Protein AF-A0A959V050-F1 (afdb_monomer)

Structure (mmCIF, N/CA/C/O backbone):
data_AF-A0A959V050-F1
#
_entry.id   AF-A0A959V050-F1
#
loop_
_atom_site.group_PDB
_atom_site.id
_atom_site.type_symbol
_atom_site.label_atom_id
_atom_site.label_alt_id
_atom_site.label_comp_id
_atom_site.label_asym_id
_atom_site.label_entity_id
_atom_site.label_seq_id
_atom_site.pdbx_PDB_ins_code
_atom_site.Cartn_x
_atom_site.Cartn_y
_atom_site.Cartn_z
_atom_site.occupancy
_atom_site.B_iso_or_equiv
_atom_site.auth_seq_id
_atom_site.auth_comp_id
_atom_site.auth_asym_id
_atom_site.auth_atom_id
_atom_site.pdbx_PDB_model_num
ATOM 1 N N . MET A 1 1 ? 11.089 9.577 3.492 1.00 44.56 1 MET A N 1
ATOM 2 C CA . MET A 1 1 ? 11.532 8.776 4.653 1.00 44.56 1 MET A CA 1
ATOM 3 C C . MET A 1 1 ? 11.276 7.334 4.280 1.00 44.56 1 MET A C 1
ATOM 5 O O . MET A 1 1 ? 10.118 7.001 4.070 1.00 44.56 1 MET A O 1
ATOM 9 N N . GLY A 1 2 ? 12.333 6.552 4.060 1.00 45.8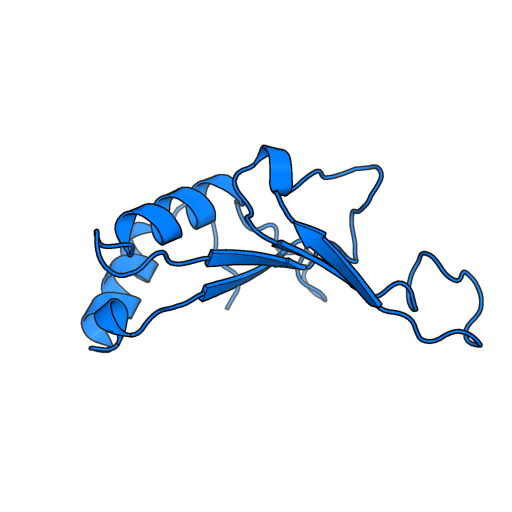4 2 GLY A N 1
ATOM 10 C CA . GLY A 1 2 ? 12.195 5.111 3.848 1.00 45.84 2 GLY A CA 1
ATOM 11 C C . GLY A 1 2 ? 11.665 4.464 5.123 1.00 45.84 2 GLY A C 1
ATOM 12 O O . GLY A 1 2 ? 11.957 4.959 6.206 1.00 45.84 2 GLY A O 1
ATOM 13 N N . PHE A 1 3 ? 10.839 3.438 4.972 1.00 57.06 3 PHE A N 1
ATOM 14 C CA . PHE A 1 3 ? 10.250 2.693 6.077 1.00 57.06 3 PHE A CA 1
ATOM 15 C C . PHE A 1 3 ? 10.970 1.360 6.185 1.00 57.06 3 PHE A C 1
ATOM 17 O O . PHE A 1 3 ? 10.923 0.569 5.238 1.00 57.06 3 PHE A O 1
ATOM 24 N N . TYR A 1 4 ? 11.633 1.118 7.310 1.00 61.72 4 TYR A N 1
ATOM 25 C CA . TYR A 1 4 ? 12.241 -0.176 7.573 1.00 61.72 4 TYR A CA 1
ATOM 26 C C . TYR A 1 4 ? 11.298 -1.092 8.369 1.00 61.72 4 TYR A C 1
ATOM 28 O O . TYR A 1 4 ? 10.493 -0.608 9.167 1.00 61.72 4 TYR A O 1
ATOM 36 N N . PRO A 1 5 ? 11.405 -2.428 8.215 1.00 52.09 5 PRO A N 1
ATOM 37 C CA . PRO A 1 5 ? 10.516 -3.391 8.873 1.00 52.09 5 PRO A CA 1
ATOM 38 C C . PRO A 1 5 ? 10.455 -3.286 10.405 1.00 52.09 5 PRO A C 1
ATOM 40 O O . PRO A 1 5 ? 9.508 -3.791 10.996 1.00 52.09 5 PRO A O 1
ATOM 43 N N . TRP A 1 6 ? 11.446 -2.663 11.047 1.00 59.25 6 TRP A N 1
ATOM 44 C CA . TRP A 1 6 ? 11.530 -2.475 12.501 1.00 59.25 6 TRP A CA 1
ATOM 45 C C . TRP A 1 6 ? 10.953 -1.138 13.000 1.00 59.25 6 TRP A C 1
ATOM 47 O O . TRP A 1 6 ? 10.884 -0.926 14.204 1.00 59.25 6 TRP A O 1
ATOM 57 N N . GLU A 1 7 ? 10.497 -0.249 12.113 1.00 68.31 7 GLU A N 1
ATOM 58 C CA . GLU A 1 7 ? 9.957 1.078 12.470 1.00 68.31 7 GLU A CA 1
ATOM 59 C C . GLU A 1 7 ? 8.413 1.108 12.506 1.00 68.31 7 GLU A C 1
ATOM 61 O O . GLU A 1 7 ? 7.799 2.174 12.562 1.00 68.31 7 GLU A O 1
ATOM 66 N N . GLN A 1 8 ? 7.742 -0.051 12.447 1.00 63.62 8 GLN A N 1
ATOM 67 C CA . GLN A 1 8 ? 6.276 -0.114 12.291 1.00 63.62 8 GLN A CA 1
ATOM 68 C C . GLN A 1 8 ? 5.522 0.468 13.484 1.00 63.62 8 GLN A C 1
ATOM 70 O O . GLN A 1 8 ? 4.553 1.205 13.298 1.00 63.62 8 GLN A O 1
ATOM 75 N N . GLU A 1 9 ? 5.969 0.148 14.699 1.00 68.50 9 GLU A N 1
ATOM 76 C CA . GLU A 1 9 ? 5.376 0.676 15.929 1.00 68.50 9 GLU A CA 1
ATOM 77 C C . GLU A 1 9 ? 5.561 2.194 16.002 1.00 68.50 9 GLU A C 1
ATOM 79 O O . GLU A 1 9 ? 4.609 2.922 16.274 1.00 68.50 9 GLU A O 1
ATOM 84 N N . GLU A 1 10 ? 6.745 2.690 15.636 1.00 78.75 10 GLU A N 1
ATOM 85 C CA . GLU A 1 10 ? 7.019 4.125 15.576 1.00 78.75 10 GLU A CA 1
ATOM 86 C C . GLU A 1 10 ? 6.114 4.829 14.555 1.00 78.75 10 GLU A C 1
ATOM 88 O O . GLU A 1 10 ? 5.564 5.894 14.832 1.00 78.75 10 GLU A O 1
ATOM 93 N N . LEU A 1 11 ? 5.896 4.233 13.379 1.00 76.00 11 LEU A N 1
ATOM 94 C CA . LEU A 1 11 ? 5.008 4.806 12.370 1.00 76.00 11 LEU A CA 1
ATOM 95 C C . LEU A 1 11 ? 3.549 4.833 12.838 1.00 76.00 11 LEU A C 1
ATOM 97 O O . LEU A 1 11 ? 2.873 5.846 12.647 1.00 76.00 11 LEU A O 1
ATOM 101 N N . ALA A 1 12 ? 3.063 3.753 13.452 1.00 78.56 12 ALA A N 1
ATOM 102 C CA . ALA A 1 12 ? 1.714 3.704 14.005 1.00 78.56 12 ALA A CA 1
ATOM 103 C C . ALA A 1 12 ? 1.514 4.806 15.056 1.00 78.56 12 ALA A C 1
ATOM 105 O O . ALA A 1 12 ? 0.525 5.541 15.002 1.00 78.56 12 ALA A O 1
ATOM 106 N N . GLU A 1 13 ? 2.487 4.989 15.950 1.00 84.50 13 GLU A N 1
ATOM 107 C CA . GLU A 1 13 ? 2.468 6.061 16.945 1.00 84.50 13 GLU A CA 1
ATOM 108 C C . GLU A 1 13 ? 2.539 7.449 16.305 1.00 84.50 13 GLU A C 1
ATOM 110 O O . GLU A 1 13 ? 1.775 8.337 16.677 1.00 84.50 13 GLU A O 1
ATOM 115 N N . ARG A 1 14 ? 3.350 7.647 15.260 1.00 84.44 14 ARG A N 1
ATOM 116 C CA . ARG A 1 14 ? 3.387 8.913 14.506 1.00 84.44 14 ARG A CA 1
ATOM 117 C C . ARG A 1 14 ? 2.052 9.229 13.833 1.00 84.44 14 ARG A C 1
ATOM 119 O O . ARG A 1 14 ? 1.617 10.383 13.835 1.00 84.44 14 ARG A O 1
ATOM 126 N N . VAL A 1 15 ? 1.384 8.226 13.264 1.00 84.19 15 VAL A N 1
ATOM 127 C CA . VAL A 1 15 ? 0.061 8.387 12.645 1.00 84.19 15 VAL A CA 1
ATOM 128 C C . VAL A 1 15 ? -0.986 8.739 13.705 1.00 84.19 15 VAL A C 1
ATOM 130 O O . VAL A 1 15 ? -1.773 9.663 13.480 1.00 84.19 15 VAL A O 1
ATOM 133 N N . LYS A 1 16 ? -0.966 8.089 14.874 1.00 84.94 16 LYS A N 1
ATOM 134 C CA . LYS A 1 16 ? -1.837 8.437 16.010 1.00 84.94 16 LYS A CA 1
ATOM 135 C C . LYS A 1 16 ? -1.564 9.848 16.528 1.00 84.94 16 LYS A C 1
ATOM 137 O O . LYS A 1 16 ? -2.489 10.653 16.598 1.00 84.94 16 LYS A O 1
ATOM 142 N N . ALA A 1 17 ? -0.302 10.182 16.792 1.00 87.62 17 ALA A N 1
ATOM 143 C CA . ALA A 1 17 ? 0.125 11.495 17.275 1.00 87.62 17 ALA A CA 1
ATOM 144 C C . ALA A 1 17 ? -0.237 12.630 16.304 1.00 87.62 17 ALA A C 1
ATOM 146 O O . ALA A 1 17 ? -0.474 13.758 16.724 1.00 87.62 17 ALA A O 1
ATOM 147 N N . SER A 1 18 ? -0.341 12.338 15.002 1.00 87.62 18 SER A N 1
ATOM 148 C CA . SER A 1 18 ? -0.795 13.319 14.011 1.00 87.62 18 SER A CA 1
ATOM 149 C C . SER A 1 18 ? -2.279 13.700 14.133 1.00 87.62 18 SER A C 1
ATOM 151 O O . SER A 1 18 ? -2.711 14.644 13.471 1.00 87.62 18 SER A O 1
ATOM 153 N N . GLY A 1 19 ? -3.078 12.947 14.903 1.00 88.69 19 GLY A N 1
ATOM 154 C CA . GLY A 1 19 ? -4.533 13.109 15.007 1.00 88.69 19 GLY A CA 1
ATOM 155 C C . GLY A 1 19 ? -5.298 12.724 13.734 1.00 88.69 19 GLY A C 1
ATOM 156 O O . GLY A 1 19 ? -6.494 12.978 13.624 1.00 88.69 19 GLY A O 1
ATOM 157 N N . LYS A 1 20 ? -4.621 12.136 12.737 1.00 86.00 20 LYS A N 1
ATOM 158 C CA . LYS A 1 20 ? -5.209 11.791 11.430 1.00 86.00 20 LYS A CA 1
ATOM 159 C C . LYS A 1 20 ? -5.520 10.308 11.269 1.00 86.00 20 LYS A C 1
ATOM 161 O O . LYS A 1 20 ? -6.062 9.946 10.228 1.00 86.00 20 LYS A O 1
ATOM 166 N N . ALA A 1 21 ? -5.203 9.470 12.258 1.00 85.25 21 ALA A N 1
ATOM 167 C CA . ALA A 1 21 ? -5.373 8.017 12.187 1.00 85.25 21 ALA A CA 1
ATOM 168 C C . ALA A 1 21 ? -6.778 7.603 11.711 1.00 85.25 21 ALA A C 1
ATOM 170 O O . ALA A 1 21 ? -6.910 6.812 10.781 1.00 85.25 21 ALA A O 1
ATOM 171 N N . GLU A 1 22 ? -7.825 8.233 12.249 1.00 88.62 22 GLU A N 1
ATOM 172 C CA . GLU A 1 22 ? -9.224 7.946 11.893 1.00 88.62 22 GLU A CA 1
ATOM 173 C C . GLU A 1 22 ? -9.607 8.363 10.465 1.00 88.62 22 GLU A C 1
ATOM 175 O O . GLU A 1 22 ? -10.610 7.904 9.917 1.00 88.62 22 GLU A O 1
ATOM 180 N N . ARG A 1 23 ? -8.804 9.226 9.833 1.00 89.69 23 ARG A N 1
ATOM 181 C CA . ARG A 1 23 ? -9.031 9.741 8.476 1.00 89.69 23 ARG A CA 1
ATOM 182 C C . ARG A 1 23 ? -8.210 9.014 7.417 1.00 89.69 23 ARG A C 1
ATOM 184 O O . ARG A 1 23 ? -8.414 9.279 6.233 1.00 89.69 23 ARG A O 1
ATOM 191 N N . VAL A 1 24 ? -7.294 8.125 7.805 1.00 91.81 24 VAL A N 1
ATOM 192 C CA . VAL A 1 24 ? -6.472 7.370 6.852 1.00 91.81 24 VAL A CA 1
ATOM 193 C C . VAL A 1 24 ? -7.384 6.482 6.008 1.00 91.81 24 VAL A C 1
ATOM 195 O O . VAL A 1 24 ? -8.176 5.707 6.529 1.00 91.81 24 VAL A O 1
ATOM 198 N N . LYS A 1 25 ? -7.309 6.596 4.684 1.00 93.19 25 LYS A N 1
ATOM 199 C CA . LYS A 1 25 ? -8.077 5.743 3.756 1.00 93.19 25 LYS A CA 1
ATOM 200 C C . LYS A 1 25 ? -7.180 4.824 2.938 1.00 93.19 25 LYS A C 1
ATOM 202 O O . LYS A 1 25 ? -7.649 3.815 2.425 1.00 93.19 25 LYS A O 1
ATOM 207 N N . MET A 1 26 ? -5.898 5.161 2.836 1.00 93.50 26 MET A N 1
ATOM 208 C CA . MET A 1 26 ? -4.935 4.414 2.048 1.00 93.50 26 MET A CA 1
ATOM 209 C C . MET A 1 26 ? -3.525 4.598 2.610 1.00 93.50 26 MET A C 1
ATOM 211 O O . MET A 1 26 ? -3.158 5.700 3.023 1.00 93.50 26 MET A O 1
ATOM 215 N N . ILE A 1 27 ? -2.752 3.521 2.585 1.00 92.31 27 ILE A N 1
ATOM 216 C CA . ILE A 1 27 ? -1.298 3.506 2.682 1.00 92.31 27 ILE A CA 1
ATOM 217 C C . ILE A 1 27 ? -0.771 3.286 1.265 1.00 92.31 27 ILE A C 1
ATOM 219 O O . ILE A 1 27 ? -1.173 2.343 0.588 1.00 92.31 27 ILE A O 1
ATOM 223 N N . TYR A 1 28 ? 0.112 4.172 0.817 1.00 92.19 28 TYR A N 1
ATOM 224 C CA . TYR A 1 28 ? 0.780 4.075 -0.476 1.00 92.19 28 TYR A CA 1
ATOM 225 C C . TYR A 1 28 ? 2.270 3.864 -0.244 1.00 92.19 28 TYR A C 1
ATOM 227 O O . TYR A 1 28 ? 2.889 4.651 0.477 1.00 92.19 28 TYR A O 1
ATOM 235 N N . ILE A 1 29 ? 2.839 2.827 -0.853 1.00 89.94 29 ILE A N 1
ATOM 236 C CA . ILE A 1 29 ? 4.273 2.537 -0.780 1.00 89.94 29 ILE A CA 1
ATOM 237 C C . ILE A 1 29 ? 4.858 2.330 -2.175 1.00 89.94 29 ILE A C 1
ATOM 239 O O . ILE A 1 29 ? 4.196 1.812 -3.068 1.00 89.94 29 ILE A O 1
ATOM 243 N N . GLU A 1 30 ? 6.120 2.709 -2.341 1.00 85.69 30 GLU A N 1
ATOM 244 C CA . GLU A 1 30 ? 6.932 2.406 -3.520 1.00 85.69 30 GLU A CA 1
ATOM 245 C C . GLU A 1 30 ? 8.053 1.479 -3.065 1.00 85.69 30 GLU A C 1
ATOM 247 O O . GLU A 1 30 ? 8.824 1.831 -2.168 1.00 85.69 30 GLU A O 1
ATOM 252 N N . THR A 1 31 ? 8.125 0.274 -3.626 1.00 82.06 31 THR A N 1
ATOM 253 C CA . THR A 1 31 ? 9.204 -0.648 -3.282 1.00 82.06 31 THR A CA 1
ATOM 254 C C . THR A 1 31 ? 9.627 -1.506 -4.469 1.00 82.06 31 THR A C 1
ATOM 256 O O . THR A 1 31 ? 8.781 -2.165 -5.073 1.00 82.06 31 THR A O 1
ATOM 259 N N . PRO A 1 32 ? 10.933 -1.540 -4.799 1.00 81.56 32 PRO A N 1
ATOM 260 C CA . PRO A 1 32 ? 12.027 -0.702 -4.288 1.00 81.56 32 PRO A CA 1
ATOM 261 C C . PRO A 1 32 ? 11.812 0.796 -4.554 1.00 81.56 32 PRO A C 1
ATOM 263 O O . PRO A 1 32 ? 11.427 1.171 -5.656 1.00 81.56 32 PRO A O 1
ATOM 266 N N . ALA A 1 33 ? 12.081 1.642 -3.554 1.00 72.50 33 ALA A N 1
ATOM 267 C CA . ALA A 1 33 ? 11.953 3.091 -3.692 1.00 72.50 33 ALA A CA 1
ATOM 268 C C . ALA A 1 33 ? 13.160 3.686 -4.430 1.00 72.50 33 ALA A C 1
ATOM 270 O O . ALA A 1 33 ? 14.308 3.509 -4.009 1.00 72.50 33 ALA A O 1
ATOM 271 N N . ASN A 1 34 ? 12.916 4.435 -5.498 1.00 69.19 34 ASN A N 1
ATOM 272 C CA . ASN A 1 34 ? 13.949 5.178 -6.216 1.00 69.19 34 ASN A CA 1
ATOM 273 C C . ASN A 1 34 ? 14.336 6.461 -5.440 1.00 69.19 34 ASN A C 1
ATOM 275 O O . ASN A 1 34 ? 13.451 7.124 -4.895 1.00 69.19 34 ASN A O 1
ATOM 279 N N . PRO A 1 35 ? 15.620 6.886 -5.386 1.00 59.56 35 PRO A N 1
ATOM 280 C CA . PRO A 1 35 ? 16.837 6.307 -5.981 1.00 59.56 35 PRO A CA 1
ATOM 281 C C . PRO A 1 35 ? 17.647 5.382 -5.068 1.00 59.56 35 PRO A C 1
ATOM 283 O O . PRO A 1 35 ? 18.672 4.849 -5.483 1.00 59.56 35 PRO A O 1
ATOM 286 N N . THR A 1 36 ? 17.228 5.193 -3.819 1.00 66.31 36 THR A N 1
ATOM 287 C CA . THR A 1 36 ? 18.011 4.468 -2.807 1.00 66.31 36 THR A CA 1
ATOM 288 C C . THR A 1 36 ? 17.776 2.957 -2.805 1.00 66.31 36 THR A C 1
ATOM 290 O O . THR A 1 36 ? 18.401 2.255 -2.014 1.00 66.31 36 THR A O 1
ATOM 293 N N . ASN A 1 37 ? 16.890 2.448 -3.670 1.00 64.50 37 ASN A N 1
ATOM 294 C CA . ASN A 1 37 ? 16.423 1.057 -3.710 1.00 64.50 37 ASN A CA 1
ATOM 295 C C . ASN A 1 37 ? 15.940 0.550 -2.345 1.00 64.50 37 ASN A C 1
ATOM 297 O O . ASN A 1 37 ? 16.105 -0.622 -2.006 1.00 64.50 37 ASN A O 1
ATOM 301 N N . THR A 1 38 ? 15.353 1.436 -1.538 1.00 73.94 38 THR A N 1
ATOM 302 C CA . THR A 1 38 ? 14.882 1.057 -0.207 1.00 73.94 38 THR A CA 1
ATOM 303 C C . THR A 1 38 ? 13.741 0.054 -0.345 1.00 73.94 38 THR A C 1
ATOM 305 O O . THR A 1 38 ? 12.736 0.314 -1.013 1.00 73.94 38 THR A O 1
ATOM 308 N N . LEU A 1 39 ? 13.915 -1.109 0.279 1.00 80.19 39 LEU A N 1
ATOM 309 C CA . LEU A 1 39 ? 12.892 -2.141 0.345 1.00 80.19 39 LEU A CA 1
ATOM 310 C C . LEU A 1 39 ? 11.950 -1.850 1.509 1.00 80.19 39 LEU A C 1
ATOM 312 O O . LEU A 1 39 ? 12.397 -1.563 2.617 1.00 80.19 39 LEU A O 1
ATOM 316 N N . ILE A 1 40 ? 10.653 -1.943 1.238 1.00 83.50 40 ILE A N 1
ATOM 317 C CA . ILE A 1 40 ? 9.582 -1.764 2.212 1.00 83.50 40 ILE A CA 1
ATOM 318 C C . ILE A 1 40 ? 8.910 -3.123 2.366 1.00 83.50 40 ILE A C 1
ATOM 320 O O . ILE A 1 40 ? 8.569 -3.774 1.377 1.00 83.50 40 ILE A O 1
ATOM 324 N N . ASP A 1 41 ? 8.726 -3.567 3.606 1.00 87.25 4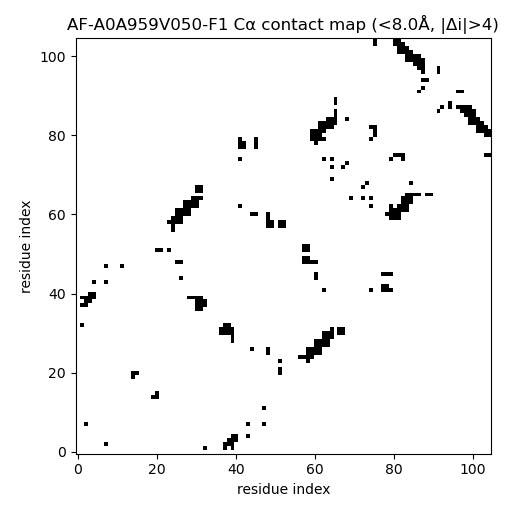1 ASP A N 1
ATOM 325 C CA . ASP A 1 41 ? 8.009 -4.810 3.871 1.00 87.25 41 ASP A CA 1
ATOM 326 C C . ASP A 1 41 ? 6.508 -4.615 3.606 1.00 87.25 41 ASP A C 1
ATOM 328 O O . ASP A 1 41 ? 5.796 -3.927 4.335 1.00 87.25 41 ASP A O 1
ATOM 332 N N . ILE A 1 42 ? 6.019 -5.231 2.532 1.00 89.62 42 ILE A N 1
ATOM 333 C CA . ILE A 1 42 ? 4.617 -5.126 2.116 1.00 89.62 42 ILE A CA 1
ATOM 334 C C . ILE A 1 42 ? 3.686 -5.789 3.143 1.00 89.62 42 ILE A C 1
ATOM 336 O O . ILE A 1 42 ? 2.593 -5.279 3.384 1.00 89.62 42 ILE A O 1
ATOM 340 N N . ARG A 1 43 ? 4.110 -6.885 3.793 1.00 90.94 43 ARG A N 1
ATOM 341 C CA . ARG A 1 43 ? 3.284 -7.591 4.791 1.00 90.94 43 ARG A CA 1
ATOM 342 C C . ARG A 1 43 ? 3.120 -6.754 6.050 1.00 90.94 43 ARG A C 1
ATOM 344 O O . ARG A 1 43 ? 2.024 -6.678 6.598 1.00 90.94 43 ARG A O 1
ATOM 351 N N . ALA A 1 44 ? 4.198 -6.103 6.471 1.00 88.88 44 ALA A N 1
ATOM 352 C CA . ALA A 1 44 ? 4.182 -5.120 7.546 1.00 88.88 44 ALA A CA 1
ATOM 353 C C . ALA A 1 44 ? 3.182 -3.990 7.274 1.00 88.88 44 ALA A C 1
ATOM 355 O O . ALA A 1 44 ? 2.325 -3.679 8.102 1.00 88.88 44 ALA A O 1
ATOM 356 N N . CYS A 1 45 ? 3.242 -3.404 6.076 1.00 90.00 45 CYS A N 1
ATOM 357 C CA . CYS A 1 45 ? 2.308 -2.357 5.675 1.00 90.00 45 CYS A CA 1
ATOM 358 C C . CYS A 1 45 ? 0.861 -2.864 5.598 1.00 90.00 45 CYS A C 1
ATOM 360 O O . CYS A 1 45 ? -0.052 -2.122 5.959 1.00 90.00 45 CYS A O 1
ATOM 362 N N . ALA A 1 46 ? 0.644 -4.114 5.182 1.00 92.00 46 ALA A N 1
ATOM 363 C CA . ALA A 1 46 ? -0.683 -4.725 5.156 1.00 92.00 46 ALA A CA 1
ATOM 364 C C . ALA A 1 46 ? -1.247 -4.897 6.575 1.00 92.00 46 ALA A C 1
ATOM 366 O O . ALA A 1 46 ? -2.398 -4.543 6.829 1.00 92.00 46 ALA A O 1
ATOM 367 N N . ALA A 1 47 ? -0.421 -5.348 7.525 1.00 91.50 47 ALA A N 1
ATOM 368 C CA . ALA A 1 47 ? -0.801 -5.445 8.932 1.00 91.50 47 ALA A CA 1
ATOM 369 C C . ALA A 1 47 ? -1.137 -4.068 9.529 1.00 91.50 47 ALA A C 1
ATOM 371 O O . ALA A 1 47 ? -2.143 -3.925 10.223 1.00 91.50 47 ALA A O 1
ATOM 372 N N . LEU A 1 48 ? -0.353 -3.032 9.206 1.00 89.38 48 LEU A N 1
ATOM 373 C CA . LEU A 1 48 ? -0.640 -1.661 9.630 1.00 89.38 48 LEU A CA 1
ATOM 374 C C . LEU A 1 48 ? -1.950 -1.132 9.025 1.00 89.38 48 LEU A C 1
ATOM 376 O O . LEU A 1 48 ? -2.748 -0.525 9.739 1.00 89.38 48 LEU A O 1
ATOM 380 N N . ALA A 1 49 ? -2.201 -1.370 7.734 1.00 91.75 49 ALA A N 1
ATOM 381 C CA . ALA A 1 49 ? -3.459 -0.997 7.086 1.00 91.75 49 ALA A CA 1
ATOM 382 C C . ALA A 1 49 ? -4.652 -1.666 7.785 1.00 91.75 49 ALA A C 1
ATOM 384 O O . ALA A 1 49 ? -5.647 -1.009 8.098 1.00 91.75 49 ALA A O 1
ATOM 385 N N . GLN A 1 50 ? -4.528 -2.953 8.109 1.00 92.56 50 GLN A N 1
ATOM 386 C CA . GLN A 1 50 ? -5.556 -3.683 8.840 1.00 92.56 50 GLN A CA 1
ATOM 387 C C . GLN A 1 50 ? -5.760 -3.130 10.258 1.00 92.56 50 GLN A C 1
ATOM 389 O O . GLN A 1 50 ? -6.898 -2.904 10.652 1.00 92.56 50 GLN A O 1
ATOM 394 N N . ALA A 1 51 ? -4.688 -2.830 10.996 1.00 90.38 51 ALA A N 1
ATOM 395 C CA . ALA A 1 51 ? -4.768 -2.253 12.340 1.00 90.38 51 ALA A CA 1
ATOM 396 C C . ALA A 1 51 ? -5.372 -0.837 12.361 1.00 90.38 51 ALA A C 1
ATOM 398 O O . ALA A 1 51 ? -6.008 -0.442 13.335 1.00 90.38 51 ALA A O 1
ATOM 399 N N . LEU A 1 52 ? -5.179 -0.062 11.290 1.00 89.94 52 LEU A N 1
ATOM 400 C CA . LEU A 1 52 ? -5.792 1.256 11.115 1.00 89.94 52 LEU A CA 1
ATOM 401 C C . LEU A 1 52 ? -7.212 1.185 10.543 1.00 89.94 52 LEU A C 1
ATOM 403 O O . LEU A 1 52 ? -7.864 2.228 10.434 1.00 89.94 52 LEU A O 1
ATOM 407 N N . SER A 1 53 ? -7.679 0.006 10.136 1.00 92.69 53 SER A N 1
ATOM 408 C CA . SER A 1 53 ? -9.042 -0.196 9.654 1.00 92.69 53 SER A CA 1
ATOM 409 C C . SER A 1 53 ? -10.017 -0.321 10.824 1.00 92.69 53 SER A C 1
ATOM 411 O O . SER A 1 53 ? -9.666 -0.766 11.911 1.00 92.69 53 SER A O 1
ATOM 413 N N . THR A 1 54 ? -11.256 0.085 10.591 1.00 92.44 54 THR A N 1
ATOM 414 C CA . THR A 1 54 ? -12.392 -0.103 11.497 1.00 92.44 54 THR A CA 1
ATOM 415 C C . THR A 1 54 ? -13.517 -0.799 10.735 1.00 92.44 54 THR A C 1
ATOM 417 O O . THR A 1 54 ? -13.468 -0.883 9.505 1.00 92.44 54 THR A O 1
ATOM 420 N N . ASP A 1 55 ? -14.560 -1.241 11.437 1.00 90.31 55 ASP A N 1
ATOM 421 C CA . ASP A 1 55 ? -15.722 -1.893 10.811 1.00 90.31 55 ASP A CA 1
ATOM 422 C C . ASP A 1 55 ? -16.404 -1.010 9.747 1.00 90.31 55 ASP A C 1
ATOM 424 O O . ASP A 1 55 ? -16.952 -1.502 8.765 1.00 90.31 55 ASP A O 1
ATOM 428 N N . GLU A 1 56 ? -16.311 0.312 9.900 1.00 91.44 56 GLU A N 1
ATOM 429 C CA . GLU A 1 56 ? -16.891 1.301 8.983 1.00 91.44 56 GLU A CA 1
ATOM 430 C C . GLU A 1 56 ? -15.901 1.793 7.910 1.00 91.44 56 GLU A C 1
ATOM 432 O O . GLU A 1 56 ? -16.283 2.473 6.951 1.00 91.44 56 GLU A O 1
ATOM 437 N N . ARG A 1 57 ? -14.601 1.507 8.065 1.00 91.44 57 ARG A N 1
ATOM 438 C CA . ARG A 1 57 ? -13.539 2.044 7.205 1.00 91.44 57 ARG A CA 1
ATOM 439 C C . ARG A 1 57 ? -12.401 1.049 7.041 1.00 91.44 57 ARG A C 1
ATOM 441 O O . ARG A 1 57 ? -11.538 0.922 7.904 1.00 91.44 57 ARG A O 1
ATOM 448 N N . ARG A 1 58 ? -12.290 0.492 5.840 1.00 93.50 58 ARG A N 1
ATOM 449 C CA . ARG A 1 58 ? -11.082 -0.206 5.395 1.00 93.50 58 ARG A CA 1
ATOM 450 C C . ARG A 1 58 ? -10.016 0.793 4.937 1.00 93.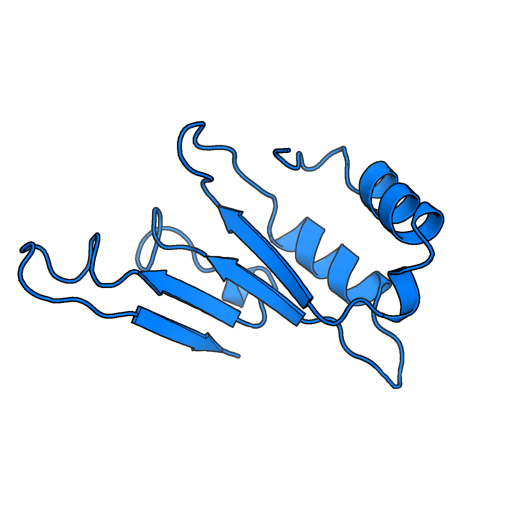50 58 ARG A C 1
ATOM 452 O O . ARG A 1 58 ? -10.317 1.723 4.187 1.00 93.50 58 ARG A O 1
ATOM 459 N N . VAL A 1 59 ? -8.779 0.597 5.381 1.00 94.56 59 VAL A N 1
ATOM 460 C CA . VAL A 1 59 ? -7.590 1.254 4.825 1.00 94.56 59 VAL A CA 1
ATOM 461 C C . VAL A 1 59 ? -7.034 0.368 3.728 1.00 94.56 59 VAL A C 1
ATOM 463 O O . VAL A 1 59 ? -6.752 -0.799 3.974 1.00 94.56 59 VAL A O 1
ATOM 466 N N . LEU A 1 60 ? -6.875 0.928 2.532 1.00 95.44 60 LEU A N 1
ATOM 467 C CA . LEU A 1 60 ? -6.292 0.208 1.404 1.00 95.44 60 LEU A CA 1
ATOM 468 C C . LEU A 1 60 ? -4.764 0.269 1.435 1.00 95.44 60 LEU A C 1
ATOM 470 O O . LEU A 1 60 ? -4.199 1.301 1.793 1.00 95.44 60 LEU A O 1
ATOM 474 N N . LEU A 1 61 ? -4.094 -0.785 0.989 1.00 94.75 61 LEU A N 1
ATOM 475 C CA . LEU A 1 61 ? -2.667 -0.788 0.691 1.00 94.75 61 LEU A CA 1
ATOM 476 C C . LEU A 1 61 ? -2.446 -0.770 -0.826 1.00 94.75 61 LEU A C 1
ATOM 478 O O . LEU A 1 61 ? -2.768 -1.733 -1.520 1.00 94.75 61 LEU A O 1
ATOM 482 N N . ALA A 1 62 ? -1.854 0.312 -1.329 1.00 93.81 62 ALA A N 1
ATOM 483 C CA . ALA A 1 62 ? -1.414 0.438 -2.713 1.00 93.81 62 ALA A CA 1
ATOM 484 C C . ALA A 1 62 ? 0.117 0.356 -2.803 1.00 93.81 62 ALA A C 1
ATOM 486 O O . ALA A 1 62 ? 0.823 1.041 -2.061 1.00 93.81 62 ALA A O 1
ATOM 487 N N . VAL A 1 63 ? 0.622 -0.467 -3.723 1.00 91.88 63 VAL A N 1
ATOM 488 C CA . VAL A 1 63 ? 2.059 -0.671 -3.947 1.00 91.88 63 VAL A CA 1
ATOM 489 C C . VAL A 1 63 ? 2.426 -0.282 -5.371 1.00 91.88 63 VAL A C 1
ATOM 491 O O . VAL A 1 63 ? 1.962 -0.907 -6.324 1.00 91.88 63 VAL A O 1
ATOM 494 N N . ASP A 1 64 ? 3.289 0.716 -5.523 1.00 88.31 64 ASP A N 1
ATOM 495 C CA . ASP A 1 64 ? 3.993 0.957 -6.778 1.00 88.31 64 ASP A CA 1
ATOM 496 C C . ASP A 1 64 ? 5.123 -0.065 -6.915 1.00 88.31 64 ASP A C 1
ATOM 498 O O . ASP A 1 64 ? 6.083 -0.073 -6.141 1.00 88.31 64 ASP A O 1
ATOM 502 N N . ASN A 1 65 ? 4.960 -0.955 -7.892 1.00 81.56 65 ASN A N 1
ATOM 503 C CA . ASN A 1 65 ? 5.880 -2.047 -8.189 1.00 81.56 65 ASN A CA 1
ATOM 504 C C . ASN A 1 65 ? 6.553 -1.842 -9.558 1.00 81.56 65 ASN A C 1
ATOM 506 O O . ASN A 1 65 ? 6.958 -2.801 -10.219 1.00 81.56 65 ASN A O 1
ATOM 510 N N . THR A 1 66 ? 6.665 -0.589 -10.011 1.00 68.62 66 THR A N 1
ATOM 511 C CA . THR A 1 66 ? 7.247 -0.230 -11.313 1.00 68.62 66 THR A CA 1
ATOM 512 C C . THR A 1 66 ? 8.658 -0.795 -11.510 1.00 68.62 66 THR A C 1
ATOM 514 O O . THR A 1 66 ? 9.013 -1.128 -12.637 1.00 68.62 66 THR A O 1
ATOM 517 N N . TYR A 1 67 ? 9.457 -0.938 -10.446 1.00 59.22 67 TYR A N 1
ATOM 518 C CA . TYR A 1 67 ? 10.851 -1.390 -10.547 1.00 59.22 67 TYR A CA 1
ATOM 519 C C . TYR A 1 67 ? 11.021 -2.923 -10.576 1.00 59.22 67 TYR A C 1
ATOM 521 O O . TYR A 1 67 ? 12.006 -3.414 -11.122 1.00 59.22 67 TYR A O 1
ATOM 529 N N . MET A 1 68 ? 10.098 -3.692 -9.979 1.00 58.75 68 MET A N 1
ATOM 530 C CA . MET A 1 68 ? 10.257 -5.146 -9.778 1.00 58.75 68 MET A CA 1
ATOM 531 C C . MET A 1 68 ? 9.147 -6.020 -10.374 1.00 58.75 68 MET A C 1
ATOM 533 O O . MET A 1 68 ? 9.255 -7.251 -10.325 1.00 58.75 68 MET A O 1
ATOM 537 N N . GLY A 1 69 ? 8.085 -5.453 -10.948 1.00 55.66 69 GLY A N 1
ATOM 538 C CA . GLY A 1 69 ? 7.027 -6.271 -11.538 1.00 55.66 69 GLY A CA 1
ATOM 539 C C . GLY A 1 69 ? 7.011 -6.323 -13.070 1.00 55.66 69 GLY A C 1
ATOM 540 O O . GLY A 1 69 ? 7.607 -5.481 -13.739 1.00 55.66 69 GLY A O 1
ATOM 541 N N . PRO A 1 70 ? 6.309 -7.330 -13.631 1.00 54.06 70 PRO A N 1
ATOM 542 C CA . PRO A 1 70 ? 5.497 -8.341 -12.933 1.00 54.06 70 PRO A CA 1
ATOM 543 C C . PRO A 1 70 ? 6.236 -9.650 -12.581 1.00 54.06 70 PRO A C 1
ATOM 545 O O . PRO A 1 70 ? 5.632 -10.534 -11.977 1.00 54.06 70 PRO A O 1
ATOM 548 N N . LEU A 1 71 ? 7.511 -9.805 -12.954 1.00 56.59 71 LEU A N 1
ATOM 549 C CA . LEU A 1 71 ? 8.211 -11.095 -12.859 1.00 56.59 71 LEU A CA 1
ATOM 550 C C . LEU A 1 71 ? 8.819 -11.414 -11.485 1.00 56.59 71 LEU A C 1
ATOM 552 O O . LEU A 1 71 ? 8.931 -12.593 -11.156 1.00 56.59 71 LEU A O 1
ATOM 556 N N . TRP A 1 72 ? 9.228 -10.417 -10.692 1.00 64.50 72 TRP A N 1
ATOM 557 C CA . TRP A 1 72 ? 10.086 -10.665 -9.520 1.00 64.50 72 TRP A CA 1
ATOM 558 C C . TRP A 1 72 ? 9.447 -10.333 -8.167 1.00 64.50 72 TRP A C 1
ATOM 560 O O . TRP A 1 72 ? 9.948 -10.780 -7.137 1.00 64.50 72 TRP A O 1
ATOM 570 N N . GLN A 1 73 ? 8.317 -9.618 -8.141 1.00 75.50 73 GLN A N 1
ATOM 571 C CA . GLN A 1 73 ? 7.547 -9.362 -6.921 1.00 75.50 73 GLN A CA 1
ATOM 572 C C . GLN A 1 73 ? 6.037 -9.358 -7.207 1.00 75.50 73 GLN A C 1
ATOM 574 O O . GLN A 1 73 ? 5.583 -8.747 -8.176 1.00 75.50 73 GLN A O 1
ATOM 579 N N . HIS A 1 74 ? 5.251 -10.003 -6.335 1.00 84.88 74 HIS A N 1
ATOM 580 C CA . HIS A 1 74 ? 3.786 -10.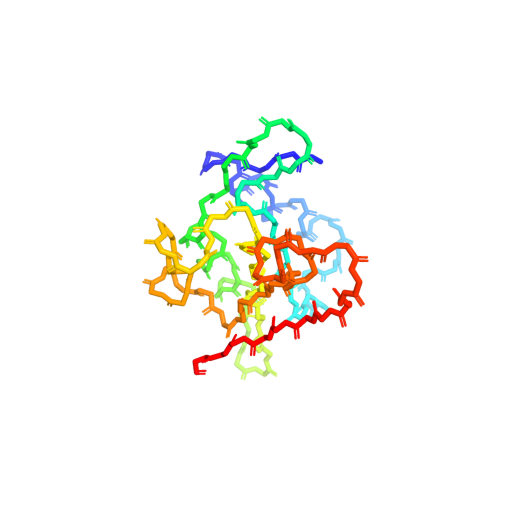079 -6.427 1.00 84.88 74 HIS A CA 1
ATOM 581 C C . HIS A 1 74 ? 3.111 -9.458 -5.187 1.00 84.88 74 HIS A C 1
ATOM 583 O O . HIS A 1 74 ? 2.711 -10.202 -4.288 1.00 84.88 74 HIS A O 1
ATOM 589 N N . PRO A 1 75 ? 2.952 -8.121 -5.114 1.00 88.00 75 PRO A N 1
ATOM 590 C CA . PRO A 1 75 ? 2.441 -7.453 -3.914 1.00 88.00 75 PRO A CA 1
ATOM 591 C C . PRO A 1 75 ? 1.037 -7.899 -3.484 1.00 88.00 75 PRO A C 1
ATOM 593 O O . PRO A 1 75 ? 0.776 -7.980 -2.287 1.00 88.00 75 PRO A O 1
ATOM 596 N N . LEU A 1 76 ? 0.166 -8.293 -4.424 1.00 89.06 76 LEU A N 1
ATOM 597 C CA . LEU A 1 76 ? -1.157 -8.856 -4.100 1.00 89.06 76 LEU A CA 1
ATOM 598 C C . LEU A 1 76 ? -1.051 -10.102 -3.201 1.00 89.06 76 LEU A C 1
ATOM 600 O O . LEU A 1 76 ? -1.807 -10.258 -2.249 1.00 89.06 76 LEU A O 1
ATOM 604 N N . LYS A 1 77 ? -0.053 -10.972 -3.429 1.00 89.06 77 LYS A N 1
ATOM 605 C CA . LYS A 1 77 ? 0.194 -12.159 -2.581 1.00 89.06 77 LYS A CA 1
ATOM 606 C C . LYS A 1 77 ? 0.765 -11.805 -1.203 1.00 89.06 77 LYS A C 1
ATOM 608 O O . LYS A 1 77 ? 0.862 -12.671 -0.334 1.00 89.06 77 LYS A O 1
ATOM 613 N N . LEU A 1 78 ? 1.194 -10.560 -1.021 1.00 90.00 78 LEU A N 1
ATOM 614 C CA . LEU A 1 78 ? 1.789 -10.039 0.206 1.00 90.00 78 LEU A CA 1
ATOM 615 C C . LEU A 1 78 ? 0.812 -9.159 1.002 1.00 90.00 78 LEU A C 1
ATOM 617 O O . LEU A 1 78 ? 1.190 -8.680 2.066 1.00 90.00 78 LEU A O 1
ATOM 621 N N . GLY A 1 79 ? -0.431 -9.000 0.531 1.00 91.12 79 GLY A N 1
ATOM 622 C CA . GLY A 1 79 ? -1.489 -8.260 1.225 1.00 91.12 79 GLY A CA 1
ATOM 623 C C . GLY A 1 79 ? -1.760 -6.857 0.683 1.00 91.12 79 GLY A C 1
ATOM 624 O O . GLY A 1 79 ? -2.488 -6.107 1.324 1.00 91.12 79 GLY A O 1
ATOM 625 N N . ALA A 1 80 ? -1.190 -6.483 -0.468 1.00 92.81 80 ALA A N 1
ATOM 626 C CA . ALA A 1 80 ? -1.600 -5.266 -1.163 1.00 92.81 80 ALA A CA 1
ATOM 627 C C . ALA A 1 80 ? -3.008 -5.422 -1.751 1.00 92.81 80 ALA A C 1
ATOM 629 O O . ALA A 1 80 ? -3.319 -6.461 -2.330 1.00 92.81 80 ALA A O 1
ATOM 630 N N . ASP A 1 81 ? -3.814 -4.366 -1.665 1.00 94.12 81 ASP A N 1
ATOM 631 C CA . ASP A 1 81 ? -5.116 -4.284 -2.330 1.00 94.12 81 ASP A CA 1
ATOM 632 C C . ASP A 1 81 ? -4.968 -3.817 -3.780 1.00 94.12 81 ASP A C 1
ATOM 634 O O . ASP A 1 81 ? -5.713 -4.251 -4.655 1.00 94.12 81 ASP A O 1
ATOM 638 N N . LEU A 1 82 ? -4.009 -2.917 -4.032 1.00 92.56 82 LEU A N 1
ATOM 639 C CA . LEU A 1 82 ? -3.747 -2.335 -5.345 1.00 92.56 82 LEU A CA 1
ATOM 640 C C . LEU A 1 82 ? -2.262 -2.429 -5.696 1.00 92.56 82 LEU A C 1
ATOM 642 O O . LEU A 1 82 ? -1.397 -2.146 -4.866 1.00 92.56 82 LEU A O 1
ATOM 646 N N . VAL A 1 83 ? -1.964 -2.768 -6.949 1.00 89.38 83 VAL A N 1
ATOM 647 C CA . VAL A 1 83 ? -0.603 -2.738 -7.498 1.00 89.38 83 VAL A CA 1
ATOM 648 C C . VAL A 1 83 ? -0.560 -1.839 -8.714 1.00 89.38 83 VAL A C 1
ATOM 650 O O . VAL A 1 83 ? -1.308 -2.037 -9.671 1.00 89.38 83 VAL A O 1
ATOM 653 N N . LEU A 1 84 ? 0.330 -0.858 -8.663 1.00 87.44 84 LEU A N 1
ATOM 654 C CA . LEU A 1 84 ? 0.472 0.182 -9.665 1.00 87.44 84 LEU A CA 1
ATOM 655 C C . LEU A 1 84 ? 1.766 -0.016 -10.451 1.00 87.44 84 LEU A C 1
ATOM 657 O O . LEU A 1 84 ? 2.800 -0.394 -9.896 1.00 87.44 84 LEU A O 1
ATOM 661 N N . TYR A 1 85 ? 1.685 0.255 -11.751 1.00 83.69 85 TYR A N 1
ATOM 662 C CA . TYR A 1 85 ? 2.802 0.177 -12.683 1.00 83.69 85 TYR A CA 1
ATOM 663 C C . TYR A 1 85 ? 2.837 1.400 -13.587 1.00 83.69 85 TYR A C 1
ATOM 665 O O . TYR A 1 85 ? 1.848 1.715 -14.255 1.00 83.69 85 TYR A O 1
ATOM 673 N N . SER A 1 86 ? 4.009 2.017 -13.715 1.00 77.38 86 SER A N 1
ATOM 674 C CA . SER A 1 86 ? 4.322 2.868 -14.859 1.00 77.38 86 SER A CA 1
ATOM 675 C C . SER A 1 86 ? 4.748 1.991 -16.041 1.00 77.38 86 SER A C 1
ATOM 677 O O . SER A 1 86 ? 5.917 1.624 -16.185 1.00 77.38 86 SER A O 1
ATOM 679 N N . ALA A 1 87 ? 3.795 1.645 -16.910 1.00 66.06 87 ALA A N 1
ATOM 680 C CA . ALA A 1 87 ? 4.062 0.860 -18.116 1.00 66.06 87 ALA A CA 1
ATOM 681 C C . ALA A 1 87 ? 4.950 1.616 -19.129 1.00 66.06 87 ALA A C 1
ATOM 683 O O . ALA A 1 87 ? 5.655 0.982 -19.911 1.00 66.06 87 ALA A O 1
ATOM 684 N N . THR A 1 88 ? 5.010 2.949 -19.031 1.00 59.62 88 THR A N 1
ATOM 685 C CA . THR A 1 88 ? 5.950 3.827 -19.753 1.00 59.62 88 THR A CA 1
ATOM 686 C C . THR A 1 88 ? 7.420 3.457 -19.534 1.00 59.62 88 THR A C 1
ATOM 688 O O . THR A 1 88 ? 8.246 3.672 -20.413 1.00 59.62 88 THR A O 1
ATOM 691 N N . LYS A 1 89 ? 7.782 2.945 -18.348 1.00 57.50 89 LYS A N 1
ATOM 692 C CA . LYS A 1 89 ? 9.189 2.737 -17.972 1.00 57.50 89 LYS A CA 1
ATOM 693 C C . LYS A 1 89 ? 9.762 1.448 -18.556 1.00 57.50 89 LYS A C 1
ATOM 695 O O . LYS A 1 89 ? 10.723 1.499 -19.312 1.00 57.50 89 LYS A O 1
ATOM 700 N N . TYR A 1 90 ? 9.181 0.305 -18.193 1.00 56.31 90 TYR A N 1
ATOM 701 C CA . TYR A 1 90 ? 9.778 -1.009 -18.473 1.00 56.31 90 TYR A CA 1
ATOM 702 C C . TYR A 1 90 ? 8.928 -1.905 -19.383 1.00 56.31 90 TYR A C 1
ATOM 704 O O . TYR A 1 90 ? 9.462 -2.849 -19.954 1.00 56.31 90 TYR A O 1
ATOM 712 N N . ILE A 1 91 ? 7.631 -1.616 -19.550 1.00 53.94 91 ILE A N 1
ATOM 713 C CA . ILE A 1 91 ? 6.719 -2.451 -20.355 1.00 53.94 91 ILE A CA 1
ATOM 714 C C . ILE A 1 91 ? 6.661 -1.967 -21.816 1.00 53.94 91 ILE A C 1
ATOM 716 O O . ILE A 1 91 ? 6.536 -2.789 -22.717 1.00 53.94 91 ILE A O 1
ATOM 720 N N . GLY A 1 92 ? 6.802 -0.659 -22.067 1.00 51.94 92 GLY A N 1
ATOM 721 C CA . GLY A 1 92 ? 6.809 -0.083 -23.420 1.00 51.94 92 GLY A CA 1
ATOM 722 C C . GLY A 1 92 ? 8.119 -0.264 -24.2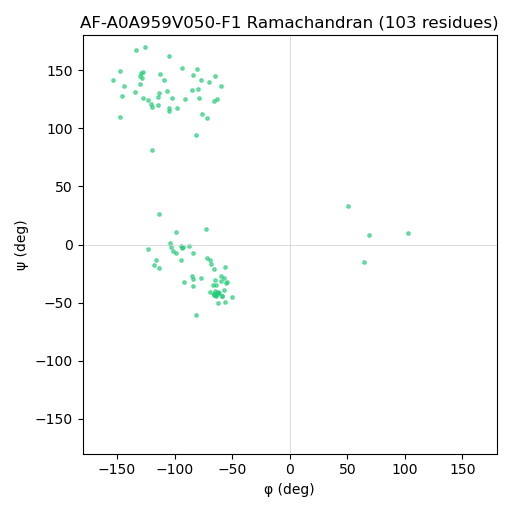01 1.00 51.94 92 GLY A C 1
ATOM 723 O O . GLY A 1 92 ? 8.089 -0.339 -25.425 1.00 51.94 92 GLY A O 1
ATOM 724 N N . GLY A 1 93 ? 9.276 -0.348 -23.530 1.00 53.06 93 GLY A N 1
ATOM 725 C CA . GLY A 1 93 ? 10.597 -0.566 -24.154 1.00 53.06 93 GLY A CA 1
ATOM 726 C C . GLY A 1 93 ? 11.111 0.548 -25.090 1.00 53.06 93 GLY A C 1
ATOM 727 O O . GLY A 1 93 ? 12.303 0.586 -25.377 1.00 53.06 93 GLY A O 1
ATOM 728 N N . HIS A 1 94 ? 10.244 1.466 -25.523 1.00 58.34 94 HIS A N 1
ATOM 729 C CA . HIS A 1 94 ? 10.528 2.663 -26.310 1.00 58.34 94 HIS A CA 1
ATOM 730 C C .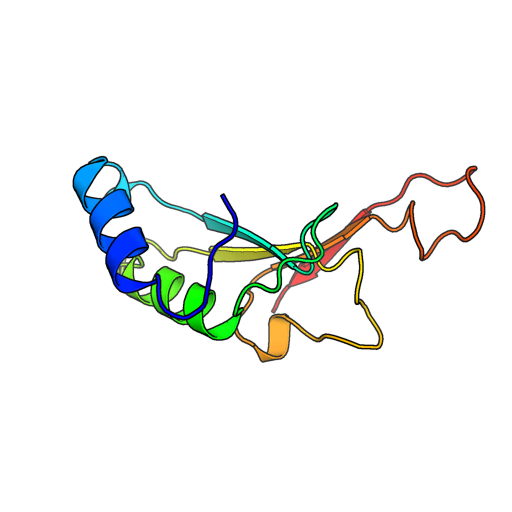 HIS A 1 94 ? 9.863 3.878 -25.641 1.00 58.34 94 HIS A C 1
ATOM 732 O O . HIS A 1 94 ? 8.797 3.769 -25.035 1.00 58.34 94 HIS A O 1
ATOM 738 N N . SER A 1 95 ? 10.507 5.046 -25.718 1.00 58.62 95 SER A N 1
ATOM 739 C CA . SER A 1 95 ? 10.061 6.288 -25.058 1.00 58.62 95 SER A CA 1
ATOM 740 C C . SER A 1 95 ? 8.826 6.948 -25.700 1.00 58.62 95 SER A C 1
ATOM 742 O O . SER A 1 95 ? 8.549 8.113 -25.426 1.00 58.62 95 SER A O 1
ATOM 744 N N . ASP A 1 96 ? 8.115 6.252 -26.585 1.00 58.88 96 ASP A N 1
ATOM 745 C CA . ASP A 1 96 ? 7.010 6.764 -27.400 1.00 58.88 96 ASP A CA 1
ATOM 746 C C . ASP A 1 96 ? 5.614 6.384 -26.871 1.00 58.88 96 ASP A C 1
ATOM 748 O O . ASP A 1 96 ? 4.614 6.907 -27.365 1.00 58.88 96 ASP A O 1
ATOM 752 N N . VAL A 1 97 ? 5.524 5.552 -25.825 1.00 59.09 97 VAL A N 1
ATOM 753 C CA . VAL A 1 97 ? 4.249 5.157 -25.201 1.00 59.09 97 VAL A CA 1
ATOM 754 C C . VAL A 1 97 ? 4.197 5.555 -23.729 1.00 59.09 97 VAL A C 1
ATOM 756 O O . VAL A 1 97 ? 4.978 5.073 -22.913 1.00 59.09 97 VAL A O 1
ATOM 759 N N . ILE A 1 98 ? 3.206 6.381 -23.370 1.00 72.12 98 ILE A N 1
ATOM 760 C CA . ILE A 1 98 ? 2.853 6.675 -21.975 1.00 72.12 98 ILE A CA 1
ATOM 761 C C . ILE A 1 98 ? 1.666 5.800 -21.574 1.00 72.12 98 ILE A C 1
ATOM 763 O O . ILE A 1 98 ? 0.576 5.939 -22.126 1.00 72.12 98 ILE A O 1
ATOM 767 N N . ALA A 1 99 ? 1.863 4.920 -20.592 1.00 71.50 99 ALA A N 1
ATOM 768 C CA . ALA A 1 99 ? 0.810 4.055 -20.072 1.00 71.50 99 ALA A CA 1
ATOM 769 C C . ALA A 1 99 ? 0.996 3.773 -18.574 1.00 71.50 99 ALA A C 1
ATOM 771 O O . ALA A 1 99 ? 2.116 3.713 -18.060 1.00 71.50 99 ALA A O 1
ATOM 772 N N . GLY A 1 100 ? -0.119 3.568 -17.876 1.00 79.50 100 GLY A N 1
ATOM 773 C CA . GLY A 1 100 ? -0.163 3.107 -16.492 1.00 79.50 100 GLY A CA 1
ATOM 774 C C . GLY A 1 100 ? -1.072 1.889 -16.370 1.00 79.50 100 GLY A C 1
ATOM 775 O O . GLY A 1 100 ? -2.039 1.769 -17.121 1.00 79.50 100 GLY A O 1
ATOM 776 N N . ALA A 1 101 ? -0.768 0.992 -15.437 1.00 81.62 101 ALA A N 1
ATOM 777 C CA . ALA A 1 101 ? -1.626 -0.144 -15.116 1.00 81.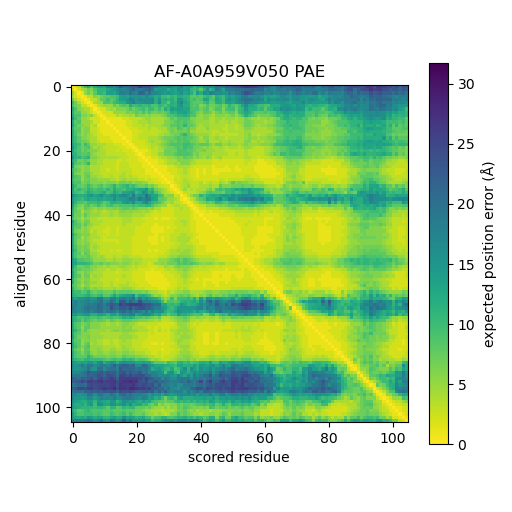62 101 ALA A CA 1
ATOM 778 C C . ALA A 1 101 ? -1.900 -0.205 -13.611 1.00 81.62 101 ALA A C 1
ATOM 780 O O . ALA A 1 101 ? -1.028 0.098 -12.797 1.00 81.62 101 ALA A O 1
ATOM 78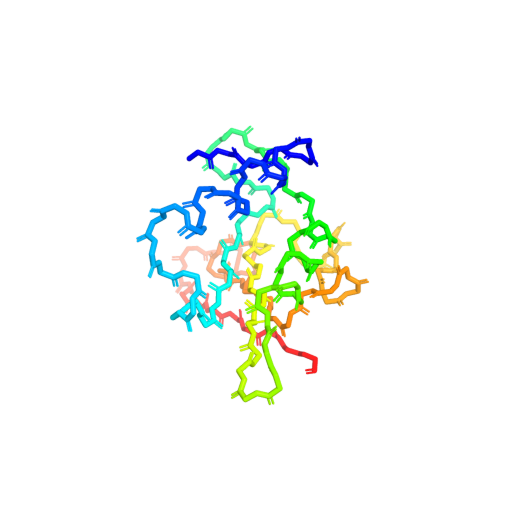1 N N . CYS A 1 102 ? -3.120 -0.609 -13.262 1.00 86.19 102 CYS A N 1
ATOM 782 C CA . CYS A 1 102 ? -3.555 -0.867 -11.897 1.00 86.19 102 CYS A CA 1
ATOM 783 C C . CYS A 1 102 ? -4.162 -2.270 -11.849 1.00 86.19 102 CYS A C 1
ATOM 785 O O . CYS A 1 102 ? -5.053 -2.579 -12.642 1.00 86.19 102 CYS A O 1
ATOM 787 N N . LEU A 1 103 ? -3.671 -3.113 -10.945 1.00 85.75 103 LEU A N 1
ATOM 788 C CA . LEU A 1 103 ? -4.257 -4.417 -10.640 1.00 85.75 103 LEU A CA 1
ATOM 789 C C . LEU A 1 103 ? -4.821 -4.401 -9.221 1.00 85.75 103 LEU A C 1
ATOM 791 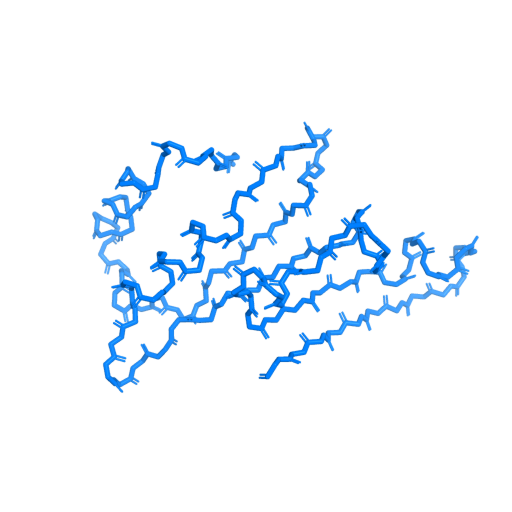O O . LEU A 1 103 ? -4.249 -3.757 -8.345 1.00 85.75 103 LEU A O 1
ATOM 795 N N . GLY A 1 104 ? -5.910 -5.133 -9.002 1.00 84.50 104 GLY A N 1
ATOM 796 C CA . GLY A 1 104 ? -6.540 -5.302 -7.694 1.00 84.50 104 GLY A CA 1
ATOM 797 C C . GLY A 1 104 ? -6.886 -6.761 -7.405 1.00 84.50 104 GLY A C 1
ATOM 798 O O . GLY A 1 104 ? -6.827 -7.600 -8.309 1.00 84.50 104 GLY A O 1
ATOM 799 N N . SER A 1 105 ? -7.227 -7.045 -6.148 1.00 67.00 105 SER A N 1
ATOM 800 C CA . SER A 1 105 ? -7.738 -8.340 -5.665 1.00 67.00 105 SER A CA 1
ATOM 801 C C . SER A 1 105 ? -9.220 -8.292 -5.331 1.00 67.00 105 SER A C 1
ATOM 803 O O . SER A 1 105 ? -9.617 -7.276 -4.716 1.00 67.00 105 SER A O 1
#

Nearest PDB structures (foldseek):
  3mkj-assembly1_A  TM=8.892E-01  e=5.339E-09  Citrobacter freundii
  7bqw-assembly1_D  TM=8.910E-01  e=3.461E-08  Fusobacterium nucleatum subsp. nucleatum ATCC 25586
  7bqw-assembly1_B  TM=8.572E-01  e=4.832E-08  Fusobacterium nucleatum subsp. nucleatum ATCC 25586
  3cog-assembly1_B  TM=8.885E-01  e=6.311E-08  unclassified
  2nmp-assembly1_D  TM=8.661E-01  e=3.133E-07  Homo sapiens

Sequence (105 aa):
MGFYPWEQEELAERVKASGKAERVKMIYIETPANPTNTLIDIRACAALAQALSTDERRVLLAVDNTYMGPLWQHPLKLGADLVLYSATKYIGGHSDVIAGACLGS

Radius of gyration: 14.82 Å; Cα contacts (8 Å, |Δi|>4): 166; chains: 1; bounding box: 35×26×45 Å

Solvent-accessible surface area (backbone atoms only — not comparable to full-atom values): 6095 Å² total; per-residue (Å²): 134,86,58,52,83,86,46,54,68,60,49,54,50,51,40,52,74,66,72,44,43,92,70,54,54,62,49,79,47,54,38,52,25,85,91,78,58,43,65,52,51,54,51,60,51,28,52,51,25,56,71,57,30,50,101,93,39,73,30,40,30,36,36,37,30,53,80,42,48,84,86,77,49,63,57,62,85,39,51,30,45,31,41,35,32,53,32,32,69,72,73,49,80,44,96,86,46,87,46,73,47,77,46,73,121

Mean predicted aligned error: 7.72 Å

Secondary structure (DSSP, 8-state):
----TT-HHHHHHHHHHTT-GGG--EEEEESSBTTTTB---HHHHHHHHHHT-BTTBPPEEEEE-TTTTTTT--GGGGT-SEEEEEHHHHTS-STT---EEEEE-

pLDDT: mean 78.65, std 14.12, range [44.56, 95.44]

Foldseek 3Di:
DFDDLVCLVVVLVVCVVVVCLLVAQEDEEEALDPPVNRGDQLLSVLVSQVVSADPVGGYAYEYECQPADDPGDDSVVSRHQKYKYQCCPPVVVDNPDGDMDMDGD